Protein AF-A0A437PZY6-F1 (afdb_monomer_lite)

Foldseek 3Di:
DLLVVLVVVLLVLLLVLLLVLCPPQDPDPDCVVVSNVSSVLSNVQLVVLSVVLVVLLVVLLVPDPDNVVSVVLLVVLSVQLCVLVVVLVVLVVVLVVCLVPNDPVRNVVSCCVRVVVSVVCVLVSLVSSLVSSCVRPVSNNVSSVSNSCSSVVSNVVSNVPPPVDRD

Secondary structure (DSSP, 8-state):
-HHHHHHHHHHHHHHHHHHHHHTTS---S--HHHHHHHHHHHHHHHHHHHHHHHHHHHHHHHT-S-HHHHHHHHHHHHHHHHHHHHHHHHHHHHHHHHHHHS-HHHHHHHIIIIIHHHHHHHHHHHHHHHHHHHHT-TTHHHHHHHHHHHHHHHHHHHHHHH-SS--

Structure (mmCIF, N/CA/C/O backbone):
data_AF-A0A437PZY6-F1
#
_entry.id   AF-A0A437PZY6-F1
#
loop_
_atom_site.group_PDB
_atom_site.id
_atom_site.type_symbol
_atom_site.label_atom_id
_atom_site.label_alt_id
_atom_site.label_comp_id
_atom_site.label_asym_id
_atom_site.label_entity_id
_atom_site.label_seq_id
_atom_site.pdbx_PDB_ins_code
_atom_site.Cartn_x
_atom_site.Cartn_y
_atom_site.Cartn_z
_atom_site.occupancy
_atom_site.B_iso_or_equiv
_atom_site.auth_seq_id
_atom_site.auth_comp_id
_atom_site.auth_asym_id
_atom_site.auth_atom_id
_atom_site.pdbx_PDB_model_num
ATOM 1 N N . MET A 1 1 ? -4.155 -2.512 -15.670 1.00 75.06 1 MET A N 1
ATOM 2 C CA . MET A 1 1 ? -5.176 -2.832 -14.630 1.00 75.06 1 MET A CA 1
ATOM 3 C C . MET A 1 1 ? -4.552 -2.928 -13.237 1.00 75.06 1 MET A C 1
ATOM 5 O O . MET A 1 1 ? -5.150 -2.456 -12.275 1.00 75.06 1 MET A O 1
ATOM 9 N N . ASN A 1 2 ? -3.330 -3.460 -13.128 1.00 90.00 2 ASN A N 1
ATOM 10 C CA . ASN A 1 2 ? -2.637 -3.693 -11.859 1.00 90.00 2 ASN A CA 1
ATOM 11 C C . ASN A 1 2 ? -2.386 -2.413 -11.040 1.00 90.00 2 ASN A C 1
ATOM 13 O O . ASN A 1 2 ? -2.530 -2.422 -9.819 1.00 90.00 2 ASN A O 1
ATOM 17 N N . ALA A 1 3 ? -2.104 -1.289 -11.705 1.00 88.88 3 ALA A N 1
ATOM 18 C CA . ALA A 1 3 ? -1.899 0.002 -11.043 1.00 88.88 3 ALA A CA 1
ATOM 19 C C . ALA A 1 3 ? -3.111 0.466 -10.210 1.00 88.88 3 ALA A C 1
ATOM 21 O O . ALA A 1 3 ? -2.936 0.976 -9.106 1.00 88.88 3 ALA A O 1
ATOM 22 N N . PHE A 1 4 ? -4.340 0.241 -10.692 1.00 93.38 4 PHE A N 1
ATOM 23 C CA . PHE A 1 4 ? -5.554 0.597 -9.949 1.00 93.38 4 PHE A CA 1
ATOM 24 C C . PHE A 1 4 ? -5.716 -0.247 -8.684 1.00 93.38 4 PHE A C 1
ATOM 26 O O . PHE A 1 4 ? -6.085 0.282 -7.639 1.00 93.38 4 PHE A O 1
ATOM 33 N N . LEU A 1 5 ? -5.397 -1.543 -8.760 1.00 94.25 5 LEU A N 1
ATOM 34 C CA . LEU A 1 5 ? -5.438 -2.439 -7.605 1.00 94.25 5 LEU A CA 1
ATOM 35 C C . LEU A 1 5 ? -4.401 -2.033 -6.554 1.00 94.25 5 LEU A C 1
ATOM 37 O O . LEU A 1 5 ? -4.727 -1.962 -5.373 1.00 94.25 5 LEU A O 1
ATOM 41 N N . LEU A 1 6 ? -3.177 -1.697 -6.974 1.00 93.50 6 LEU A N 1
ATOM 42 C CA . LEU A 1 6 ? -2.147 -1.190 -6.065 1.00 93.50 6 LEU A CA 1
ATOM 43 C C . LEU A 1 6 ? -2.542 0.145 -5.431 1.00 93.50 6 LEU A C 1
ATOM 45 O O . LEU A 1 6 ? -2.355 0.320 -4.229 1.00 93.50 6 LEU A O 1
ATOM 49 N N . ALA A 1 7 ? -3.128 1.063 -6.203 1.00 94.88 7 ALA A N 1
ATOM 50 C CA . ALA A 1 7 ? -3.638 2.324 -5.677 1.00 94.88 7 ALA A CA 1
ATOM 51 C C . ALA A 1 7 ? -4.746 2.090 -4.638 1.00 94.88 7 ALA A C 1
ATOM 53 O O . ALA A 1 7 ? -4.702 2.666 -3.554 1.00 94.88 7 ALA A O 1
ATOM 54 N N . ALA A 1 8 ? -5.702 1.202 -4.927 1.00 95.00 8 ALA A N 1
ATOM 55 C CA . ALA A 1 8 ? -6.761 0.842 -3.989 1.00 95.00 8 ALA A CA 1
ATOM 56 C C . ALA A 1 8 ? -6.191 0.232 -2.698 1.00 95.00 8 ALA A C 1
ATOM 58 O O . ALA A 1 8 ? -6.556 0.670 -1.607 1.00 95.00 8 ALA A O 1
ATOM 59 N N . LEU A 1 9 ? -5.252 -0.715 -2.810 1.00 94.31 9 LEU A N 1
ATOM 60 C CA . LEU A 1 9 ? -4.569 -1.309 -1.659 1.00 94.31 9 LEU A CA 1
ATOM 61 C C . LEU A 1 9 ? -3.824 -0.255 -0.834 1.00 94.31 9 LEU A C 1
ATOM 63 O O . LEU A 1 9 ? -3.964 -0.241 0.386 1.00 94.31 9 LEU A O 1
ATOM 67 N N . ALA A 1 10 ? -3.091 0.656 -1.477 1.00 94.81 10 ALA A N 1
ATOM 68 C CA . ALA A 1 10 ? -2.360 1.721 -0.796 1.00 94.81 10 ALA A CA 1
ATOM 69 C C . ALA A 1 10 ? -3.294 2.693 -0.056 1.00 94.81 10 ALA A C 1
ATOM 71 O O . ALA A 1 10 ? -2.989 3.111 1.059 1.00 94.81 10 ALA A O 1
ATOM 72 N N . LEU A 1 11 ? -4.449 3.037 -0.636 1.00 96.06 11 LEU A N 1
ATOM 73 C CA . LEU A 1 11 ? -5.440 3.901 0.012 1.00 96.06 11 LEU A CA 1
ATOM 74 C C . LEU A 1 11 ? -6.105 3.211 1.208 1.00 96.06 11 LEU A C 1
ATOM 76 O O . LEU A 1 11 ? -6.236 3.817 2.272 1.00 96.06 11 LEU A O 1
ATOM 80 N N . VAL A 1 12 ? -6.497 1.943 1.056 1.00 94.19 12 VAL A N 1
ATOM 81 C CA . VAL A 1 12 ? -7.070 1.145 2.152 1.00 94.19 12 VAL A CA 1
ATOM 82 C C . VAL A 1 12 ? -6.058 0.991 3.286 1.00 94.19 12 VAL A C 1
ATOM 84 O O . VAL A 1 12 ? -6.391 1.218 4.449 1.00 94.19 12 VAL A O 1
ATOM 87 N N . ASP A 1 13 ? -4.808 0.677 2.957 1.00 93.88 13 ASP A N 1
ATOM 88 C CA . ASP A 1 13 ? -3.733 0.561 3.934 1.00 93.88 13 ASP A CA 1
ATOM 89 C C . ASP A 1 13 ? -3.444 1.899 4.635 1.00 93.88 13 ASP A C 1
ATOM 91 O O . ASP A 1 13 ? -3.337 1.929 5.861 1.00 93.88 13 ASP A O 1
ATOM 95 N N . ALA A 1 14 ? -3.426 3.022 3.909 1.00 94.69 14 ALA A N 1
ATOM 96 C CA . ALA A 1 14 ? -3.270 4.349 4.502 1.00 94.69 14 ALA A CA 1
ATOM 97 C C . ALA A 1 14 ? -4.420 4.693 5.464 1.00 94.69 14 ALA A C 1
ATOM 99 O O . ALA A 1 14 ? -4.184 5.208 6.561 1.00 94.69 14 ALA A O 1
ATOM 100 N N . ALA A 1 15 ? -5.664 4.367 5.098 1.00 93.75 15 ALA A N 1
ATOM 101 C CA . ALA A 1 15 ? -6.820 4.526 5.977 1.00 93.75 15 ALA A CA 1
ATOM 102 C C . ALA A 1 15 ? -6.682 3.675 7.253 1.00 93.75 15 ALA A C 1
ATOM 104 O O . ALA A 1 15 ? -6.890 4.182 8.361 1.00 93.75 15 ALA A O 1
ATOM 105 N N . PHE A 1 16 ? -6.267 2.410 7.126 1.00 91.00 16 PHE A N 1
ATOM 106 C CA . PHE A 1 16 ? -6.023 1.536 8.274 1.00 91.00 16 PHE A CA 1
ATOM 107 C C . PHE A 1 16 ? -4.826 1.970 9.118 1.00 91.00 16 PHE A C 1
ATOM 109 O O . PHE A 1 16 ? -4.896 1.868 10.337 1.00 91.00 16 PHE A O 1
ATOM 116 N N . ALA A 1 17 ? -3.753 2.492 8.527 1.00 91.56 17 ALA A N 1
ATOM 117 C CA . ALA A 1 17 ? -2.627 3.066 9.258 1.00 91.56 17 ALA A CA 1
ATOM 118 C C . ALA A 1 17 ? -3.075 4.252 10.126 1.00 91.56 17 ALA A C 1
ATOM 120 O O . ALA A 1 17 ? -2.719 4.330 11.302 1.00 91.56 17 ALA A O 1
ATOM 121 N N . GLY A 1 18 ? -3.932 5.126 9.587 1.00 91.12 18 GLY A N 1
ATOM 122 C CA . GLY A 1 18 ? -4.539 6.212 10.355 1.00 91.12 18 GLY A CA 1
ATOM 123 C C . GLY A 1 18 ? -5.421 5.711 11.501 1.00 91.12 18 GLY A C 1
ATOM 124 O O . GLY A 1 18 ? -5.309 6.192 12.628 1.00 91.12 18 GLY A O 1
ATOM 125 N N . PHE A 1 19 ? -6.259 4.703 11.244 1.00 89.19 19 PHE A N 1
ATOM 126 C CA . PHE A 1 19 ? -7.074 4.065 12.280 1.00 89.19 19 PHE A CA 1
ATOM 127 C C . PHE A 1 19 ? -6.216 3.410 13.377 1.00 89.19 19 PHE A C 1
ATOM 129 O O . PHE A 1 19 ? -6.470 3.650 14.557 1.00 89.19 19 PHE A O 1
ATOM 136 N N . ARG A 1 20 ? -5.163 2.666 13.012 1.00 88.56 20 ARG A N 1
ATOM 137 C CA . ARG A 1 20 ? -4.217 2.032 13.951 1.00 88.56 20 ARG A CA 1
ATOM 138 C C . ARG A 1 20 ? -3.485 3.056 14.819 1.00 88.56 20 ARG A C 1
ATOM 140 O O . ARG A 1 20 ? -3.334 2.851 16.020 1.00 88.56 20 ARG A O 1
ATOM 147 N N . ALA A 1 21 ? -3.118 4.206 14.252 1.00 88.69 21 ALA A N 1
ATOM 148 C CA . ALA A 1 21 ? -2.539 5.306 15.020 1.00 88.69 21 ALA A CA 1
ATOM 149 C C . ALA A 1 21 ? -3.517 5.904 16.058 1.00 88.69 21 ALA A C 1
ATOM 151 O O . ALA A 1 21 ? -3.081 6.499 17.040 1.00 88.69 21 ALA A O 1
ATOM 152 N N . TYR A 1 22 ? -4.830 5.738 15.886 1.00 87.81 22 TYR A N 1
ATOM 153 C CA . TYR A 1 22 ? -5.845 6.193 16.842 1.00 87.81 22 TYR A CA 1
ATOM 154 C C 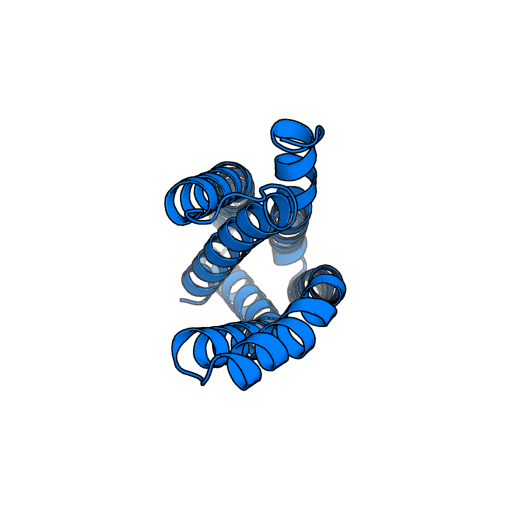. TYR A 1 22 ? -6.250 5.119 17.866 1.00 87.81 22 TYR A C 1
ATOM 156 O O . TYR A 1 22 ? -6.587 5.453 19.005 1.00 87.81 22 TYR A O 1
ATOM 164 N N . THR A 1 23 ? -6.241 3.837 17.493 1.00 84.94 23 THR A N 1
ATOM 165 C CA . THR A 1 23 ? -6.685 2.750 18.379 1.00 84.94 23 THR A CA 1
ATOM 166 C C . THR A 1 23 ? -5.903 2.716 19.693 1.00 84.94 23 THR A C 1
ATOM 168 O O . THR A 1 23 ? -4.688 2.879 19.707 1.00 84.94 23 THR A O 1
ATOM 171 N N . GLY A 1 24 ? -6.617 2.511 20.806 1.00 82.38 24 GLY A N 1
ATOM 172 C CA . GLY A 1 24 ? -6.038 2.469 22.157 1.00 82.38 24 GLY A CA 1
ATOM 173 C C . GLY A 1 24 ? -5.888 3.828 22.852 1.00 82.38 24 GLY A C 1
ATOM 174 O O . GLY A 1 24 ? -5.584 3.850 24.037 1.00 82.38 24 GLY A O 1
ATOM 175 N N . ARG A 1 25 ? -6.153 4.949 22.163 1.00 81.75 25 ARG A N 1
ATOM 176 C CA . ARG A 1 25 ? -5.983 6.313 22.710 1.00 81.75 25 ARG A CA 1
ATOM 177 C C . ARG A 1 25 ? -7.278 7.032 23.096 1.00 81.75 25 ARG A C 1
ATOM 179 O O . ARG A 1 25 ? -7.244 8.205 23.421 1.00 81.75 25 ARG A O 1
ATOM 186 N N . ASP A 1 26 ? -8.430 6.376 23.004 1.00 81.12 26 ASP A N 1
ATOM 187 C CA . ASP A 1 26 ? -9.722 6.992 23.323 1.00 81.12 26 ASP A CA 1
ATOM 188 C C . ASP A 1 26 ? -10.618 5.980 24.035 1.00 81.12 26 ASP A C 1
ATOM 190 O O . ASP A 1 26 ? -10.900 4.913 23.484 1.00 81.12 26 ASP A O 1
ATOM 194 N N . GLY A 1 27 ? -11.062 6.302 25.252 1.00 78.62 27 GLY A N 1
ATOM 195 C CA . GLY A 1 27 ? -11.915 5.448 26.087 1.00 78.62 27 GLY A CA 1
ATOM 196 C C . GLY A 1 27 ? -13.422 5.576 25.826 1.00 78.62 27 GLY A C 1
ATOM 197 O O . GLY A 1 27 ? -14.203 4.814 26.387 1.00 78.62 27 GLY A O 1
ATOM 198 N N . ARG A 1 28 ? -13.871 6.513 24.979 1.00 82.25 28 ARG A N 1
ATOM 199 C CA . ARG A 1 28 ? -15.306 6.825 24.808 1.00 82.25 28 ARG A CA 1
ATOM 200 C C . ARG A 1 28 ? -16.098 5.675 24.187 1.00 82.25 28 ARG A C 1
ATOM 202 O O . ARG A 1 28 ? -15.631 5.027 23.269 1.00 82.25 28 ARG A O 1
ATOM 209 N N . ILE A 1 29 ? -17.355 5.477 24.578 1.00 79.94 29 ILE A N 1
ATOM 210 C CA . ILE A 1 29 ? -18.186 4.374 24.048 1.00 79.94 29 ILE A CA 1
ATOM 211 C C . ILE A 1 29 ? -18.524 4.563 22.552 1.00 79.94 29 ILE A C 1
ATOM 213 O O . ILE A 1 29 ? -18.502 3.611 21.775 1.00 79.94 29 ILE A O 1
ATOM 217 N N . ARG A 1 30 ? -18.793 5.800 22.105 1.00 81.88 30 ARG A N 1
ATOM 218 C CA . ARG A 1 30 ? -19.115 6.113 20.698 1.00 81.88 30 ARG A CA 1
ATOM 219 C C . ARG A 1 30 ? -17.894 6.680 19.968 1.00 81.88 30 ARG A C 1
ATOM 221 O O . ARG A 1 30 ? -17.639 7.881 20.031 1.00 81.88 30 ARG A O 1
ATOM 228 N N . LYS A 1 31 ? -17.156 5.825 19.249 1.00 85.44 31 LYS A N 1
ATOM 229 C CA . LYS A 1 31 ? -15.881 6.194 18.587 1.00 85.44 31 LYS A CA 1
ATOM 230 C C . LYS A 1 31 ? -15.962 6.374 17.068 1.00 85.44 31 LYS A C 1
ATOM 232 O O . LYS A 1 31 ? -14.985 6.802 16.460 1.00 85.44 31 LYS A O 1
ATOM 237 N N . THR A 1 32 ? -17.102 6.091 16.437 1.00 85.50 32 THR A N 1
ATOM 238 C CA . THR A 1 32 ? -17.224 6.000 14.965 1.00 85.50 32 THR A CA 1
ATOM 239 C C . THR A 1 32 ? -16.747 7.253 14.226 1.00 85.50 32 THR A C 1
ATOM 241 O O . THR A 1 32 ? -15.949 7.157 13.298 1.00 85.50 32 THR A O 1
ATOM 244 N N . ARG A 1 33 ? -17.151 8.451 14.672 1.00 88.81 33 ARG A N 1
ATOM 245 C CA . ARG A 1 33 ? -16.717 9.718 14.051 1.00 88.81 33 ARG A CA 1
ATOM 246 C C . ARG A 1 33 ? -15.206 9.947 14.151 1.00 88.81 33 ARG A C 1
ATOM 248 O O . ARG A 1 33 ? -14.598 10.433 13.202 1.00 88.81 33 ARG A O 1
ATOM 255 N N . ARG A 1 34 ? -14.594 9.600 15.287 1.00 88.94 34 ARG A N 1
ATOM 256 C CA . ARG A 1 34 ? -13.149 9.772 15.511 1.00 88.94 34 ARG A CA 1
ATOM 257 C C . ARG A 1 34 ? -12.330 8.723 14.766 1.00 88.94 34 ARG A C 1
ATOM 259 O O . ARG A 1 34 ? -11.309 9.077 14.189 1.00 88.94 34 ARG A O 1
ATOM 266 N N . ALA A 1 35 ? -12.824 7.490 14.688 1.00 89.31 35 ALA A N 1
ATOM 267 C CA . ALA A 1 35 ? -12.259 6.450 13.835 1.00 89.31 35 ALA A CA 1
ATOM 268 C C . ALA A 1 35 ? -12.248 6.878 12.357 1.00 89.31 35 ALA A C 1
ATOM 270 O O . ALA A 1 35 ? -11.218 6.774 11.695 1.00 89.31 35 ALA A O 1
ATOM 271 N N . LEU A 1 36 ? -13.354 7.446 11.861 1.00 91.94 36 LEU A N 1
ATOM 272 C CA . LEU A 1 36 ? -13.425 7.961 10.492 1.00 91.94 36 LEU A CA 1
ATOM 273 C C . LEU A 1 36 ? -12.464 9.138 10.273 1.00 91.94 36 LEU A C 1
ATOM 275 O O . LEU A 1 36 ? -11.792 9.205 9.247 1.00 91.94 36 LEU A O 1
ATOM 279 N N . LEU A 1 37 ? -12.358 10.058 11.236 1.00 93.81 37 LEU A N 1
ATOM 280 C CA . LEU A 1 37 ? -11.395 11.158 11.161 1.00 93.81 37 LEU A CA 1
ATOM 281 C C . LEU A 1 37 ? -9.945 10.647 11.133 1.00 93.81 37 LEU A C 1
ATOM 283 O O . LEU A 1 37 ? -9.137 11.162 10.364 1.00 93.81 37 LEU A O 1
ATOM 287 N N . ALA A 1 38 ? -9.624 9.629 11.930 1.00 93.00 38 ALA A N 1
ATOM 288 C CA . ALA A 1 38 ? -8.311 8.993 11.945 1.00 93.00 38 ALA A CA 1
ATOM 289 C C . ALA A 1 38 ? -7.980 8.346 10.591 1.00 93.00 38 ALA A C 1
ATOM 291 O O . ALA A 1 38 ? -6.905 8.582 10.043 1.00 93.00 38 ALA A O 1
ATOM 292 N N . ALA A 1 39 ? -8.937 7.626 9.997 1.00 93.56 39 ALA A N 1
ATOM 293 C CA . ALA A 1 39 ? -8.796 7.075 8.652 1.00 93.56 39 ALA A CA 1
ATOM 294 C C . ALA A 1 39 ? -8.577 8.174 7.596 1.00 93.56 39 ALA A C 1
ATOM 296 O O . ALA A 1 39 ? -7.686 8.058 6.757 1.00 93.56 39 ALA A O 1
ATOM 297 N N . ARG A 1 40 ? -9.318 9.291 7.675 1.00 95.88 40 ARG A N 1
ATOM 298 C CA . ARG A 1 40 ? -9.126 10.450 6.782 1.00 95.88 40 ARG A CA 1
ATOM 299 C C . ARG A 1 40 ? -7.743 11.086 6.934 1.00 95.88 40 ARG A C 1
ATOM 301 O O . ARG A 1 40 ? -7.166 11.487 5.931 1.00 95.88 40 ARG A O 1
ATOM 308 N N . ARG A 1 41 ? -7.197 11.163 8.153 1.00 95.44 41 ARG A N 1
ATOM 309 C CA . ARG A 1 41 ? -5.816 11.627 8.393 1.00 95.44 41 ARG A CA 1
ATOM 310 C C . ARG A 1 41 ? -4.796 10.678 7.767 1.00 95.44 41 ARG A C 1
ATOM 312 O O . ARG A 1 41 ? -3.863 11.145 7.125 1.00 95.44 41 ARG A O 1
ATOM 319 N N . GLY A 1 42 ? -5.020 9.369 7.893 1.00 95.25 42 GLY A N 1
ATOM 320 C CA . GLY A 1 42 ? -4.248 8.338 7.200 1.00 95.25 42 GLY A CA 1
ATOM 321 C C . GLY A 1 42 ? -4.221 8.542 5.688 1.00 95.25 42 GLY A C 1
ATOM 322 O O . GLY A 1 42 ? -3.150 8.676 5.102 1.00 95.25 42 GLY A O 1
ATOM 323 N N . LEU A 1 43 ? -5.396 8.682 5.068 1.00 95.50 43 LEU A N 1
ATOM 324 C CA . LEU A 1 43 ? -5.525 8.989 3.640 1.00 95.50 43 LEU A CA 1
ATOM 325 C C . LEU A 1 43 ? -4.821 10.296 3.256 1.00 95.50 43 LEU A C 1
ATOM 327 O O . LEU A 1 43 ? -4.092 10.323 2.270 1.00 95.50 43 LEU A O 1
ATOM 331 N N . ALA A 1 44 ? -4.990 11.363 4.041 1.00 95.94 44 ALA A N 1
ATOM 332 C CA . ALA A 1 44 ? -4.363 12.656 3.768 1.00 95.94 44 ALA A CA 1
ATOM 333 C C . ALA A 1 44 ? -2.826 12.585 3.750 1.00 95.94 44 ALA A C 1
ATOM 335 O O . ALA A 1 44 ? -2.191 13.340 3.019 1.00 95.94 44 ALA A O 1
ATOM 336 N N . VAL A 1 45 ? -2.228 11.675 4.526 1.00 95.62 45 VAL A N 1
ATOM 337 C CA . VAL A 1 45 ? -0.779 11.430 4.527 1.00 95.62 45 VAL A CA 1
ATOM 338 C C . VAL A 1 45 ? -0.360 10.434 3.438 1.00 95.62 45 VAL A C 1
ATOM 340 O O . VAL A 1 45 ? 0.696 10.607 2.836 1.00 95.62 45 VAL A O 1
ATOM 343 N N . GLY A 1 46 ? -1.174 9.414 3.152 1.00 94.06 46 GLY A N 1
ATOM 344 C CA . GLY A 1 46 ? -0.862 8.388 2.150 1.00 94.06 46 GLY A CA 1
ATOM 345 C C . GLY A 1 46 ? -1.011 8.847 0.696 1.00 94.06 46 GLY A C 1
ATOM 346 O O . GLY A 1 46 ? -0.199 8.470 -0.148 1.00 94.06 46 GLY A O 1
ATOM 347 N N . VAL A 1 47 ? -2.006 9.690 0.394 1.00 97.06 47 VAL A N 1
ATOM 348 C CA . VAL A 1 47 ? -2.272 10.192 -0.968 1.00 97.06 47 VAL A CA 1
ATOM 349 C C . VAL A 1 47 ? -1.045 10.880 -1.588 1.00 97.06 47 VAL A C 1
ATOM 351 O O . VAL A 1 47 ? -0.705 10.526 -2.714 1.00 97.06 47 VAL A O 1
ATOM 354 N N . PRO A 1 48 ? -0.322 11.786 -0.899 1.00 96.88 48 PRO A N 1
ATOM 355 C CA . PRO A 1 48 ? 0.917 12.362 -1.426 1.00 96.88 48 PRO A CA 1
ATOM 356 C C . PRO A 1 48 ? 1.966 11.325 -1.853 1.00 96.88 48 PRO A C 1
ATOM 358 O O . PRO A 1 48 ? 2.564 11.474 -2.916 1.00 96.88 48 PRO A O 1
ATOM 361 N N . GLY A 1 49 ? 2.166 10.257 -1.071 1.00 94.94 49 GLY A N 1
ATOM 362 C CA . GLY A 1 49 ? 3.106 9.184 -1.417 1.00 94.94 49 GLY A CA 1
ATOM 363 C C . GLY A 1 49 ? 2.686 8.415 -2.673 1.00 94.94 49 GLY A C 1
ATOM 364 O O . GLY A 1 49 ? 3.510 8.149 -3.548 1.00 94.94 49 GLY A O 1
ATOM 365 N N . LEU A 1 50 ? 1.387 8.125 -2.805 1.00 94.88 50 LEU A N 1
ATOM 366 C CA . LEU A 1 50 ? 0.816 7.500 -4.001 1.00 94.88 50 LEU A CA 1
ATOM 367 C C . LEU A 1 50 ? 0.953 8.400 -5.240 1.00 94.88 50 LEU A C 1
ATOM 369 O O . LEU A 1 50 ? 1.339 7.923 -6.310 1.00 94.88 50 LEU A O 1
ATOM 373 N N . LEU A 1 51 ? 0.672 9.699 -5.101 1.00 96.81 51 LEU A N 1
ATOM 374 C CA . LEU A 1 51 ? 0.819 10.676 -6.183 1.00 96.81 51 LEU A CA 1
ATOM 375 C C . LEU A 1 51 ? 2.277 10.807 -6.621 1.00 96.81 51 LEU A C 1
ATOM 377 O O . LEU A 1 51 ? 2.542 10.840 -7.819 1.00 96.81 51 LEU A O 1
ATOM 381 N N . LEU A 1 52 ? 3.221 10.816 -5.678 1.00 97.06 52 LEU A N 1
ATOM 382 C CA . LEU A 1 52 ? 4.646 10.870 -5.988 1.00 97.06 52 LEU A CA 1
ATOM 383 C C . LEU A 1 52 ? 5.104 9.618 -6.747 1.00 97.06 52 LEU A C 1
ATOM 385 O O . LEU A 1 52 ? 5.758 9.741 -7.779 1.00 97.06 52 LEU A O 1
ATOM 389 N N . SER A 1 53 ? 4.717 8.421 -6.293 1.00 95.75 53 SER A N 1
ATOM 390 C CA . SER A 1 53 ? 5.020 7.172 -7.009 1.00 95.75 53 SER A CA 1
ATOM 391 C C . SER A 1 53 ? 4.419 7.170 -8.422 1.00 95.75 53 SER A C 1
ATOM 393 O O . SER A 1 53 ? 5.098 6.819 -9.389 1.00 95.75 53 SER A O 1
ATOM 395 N N . THR A 1 54 ? 3.183 7.661 -8.564 1.00 95.75 54 THR A N 1
ATOM 396 C CA . THR A 1 54 ? 2.522 7.823 -9.867 1.00 95.75 54 THR A CA 1
ATOM 397 C C . THR A 1 54 ? 3.286 8.801 -10.757 1.00 95.75 54 THR A C 1
ATOM 399 O O . THR A 1 54 ? 3.535 8.497 -11.919 1.00 95.75 54 THR A O 1
ATOM 402 N N . ALA A 1 55 ? 3.721 9.943 -10.223 1.00 97.19 55 ALA A N 1
ATOM 403 C CA . ALA A 1 55 ? 4.501 10.930 -10.962 1.00 97.19 55 ALA A CA 1
ATOM 404 C C . ALA A 1 55 ? 5.844 10.358 -11.442 1.00 97.19 55 ALA A C 1
ATOM 406 O O . ALA A 1 55 ? 6.235 10.615 -12.581 1.00 97.19 55 ALA A O 1
ATOM 407 N N . VAL A 1 56 ? 6.518 9.531 -10.631 1.00 96.75 56 VAL A N 1
ATOM 408 C CA . VAL A 1 56 ? 7.754 8.836 -11.033 1.00 96.75 56 VAL A CA 1
ATOM 409 C C . VAL A 1 56 ? 7.474 7.858 -12.176 1.00 96.75 56 VAL A C 1
ATOM 411 O O . VAL A 1 56 ? 8.155 7.908 -13.197 1.00 96.75 56 VAL A O 1
ATOM 414 N N . ALA A 1 57 ? 6.445 7.013 -12.053 1.00 94.88 57 ALA A N 1
ATOM 415 C CA . ALA A 1 57 ? 6.056 6.076 -13.110 1.00 94.88 57 ALA A CA 1
ATOM 416 C C . ALA A 1 57 ? 5.701 6.791 -14.423 1.00 94.88 57 ALA A C 1
ATOM 418 O O . ALA A 1 57 ? 6.158 6.395 -15.494 1.00 94.88 57 ALA A O 1
ATOM 419 N N . VAL A 1 58 ? 4.927 7.874 -14.337 1.00 96.19 58 VAL A N 1
ATOM 420 C CA . VAL A 1 58 ? 4.539 8.702 -15.483 1.00 96.19 58 VAL A CA 1
ATOM 421 C C . VAL A 1 58 ? 5.766 9.348 -16.130 1.00 96.19 58 VAL A C 1
ATOM 423 O O . VAL A 1 58 ? 5.918 9.279 -17.347 1.00 96.19 58 VAL A O 1
ATOM 426 N N . SER A 1 59 ? 6.682 9.903 -15.335 1.00 96.75 59 SER A N 1
ATOM 427 C CA . SER A 1 59 ? 7.926 10.505 -15.837 1.00 96.75 59 SER A CA 1
ATOM 428 C C . SER A 1 59 ? 8.783 9.490 -16.596 1.00 96.75 59 SER A C 1
ATOM 430 O O . SER A 1 59 ? 9.260 9.776 -17.693 1.00 96.75 59 SER A O 1
ATOM 432 N N . LEU A 1 60 ? 8.925 8.275 -16.058 1.00 94.75 60 LEU A N 1
ATOM 433 C CA . LEU A 1 60 ? 9.662 7.190 -16.713 1.00 94.75 60 LEU A CA 1
ATOM 434 C C . LEU A 1 60 ? 8.999 6.728 -18.012 1.00 94.75 60 LEU A C 1
ATOM 436 O O . LEU A 1 60 ? 9.694 6.395 -18.970 1.00 94.75 60 LEU A O 1
ATOM 440 N N . LEU A 1 61 ? 7.666 6.711 -18.049 1.00 95.00 61 LEU A N 1
ATOM 441 C CA . LEU A 1 61 ? 6.909 6.354 -19.242 1.00 95.00 61 LEU A CA 1
ATOM 442 C C . LEU A 1 61 ? 7.082 7.399 -20.350 1.00 95.00 61 LEU A C 1
ATOM 444 O O . LEU A 1 61 ? 7.327 7.037 -21.497 1.00 95.00 61 LEU A O 1
ATOM 448 N N . PHE A 1 62 ? 6.988 8.688 -20.019 1.00 95.88 62 PHE A N 1
ATOM 449 C CA . PHE A 1 62 ? 7.134 9.765 -21.000 1.00 95.88 62 PHE A CA 1
ATOM 450 C C . PHE A 1 62 ? 8.580 9.977 -21.464 1.00 95.88 62 PHE A C 1
ATOM 452 O O . PHE A 1 62 ? 8.778 10.407 -22.600 1.00 95.88 62 PHE A O 1
ATOM 459 N N . GLY A 1 63 ? 9.569 9.638 -20.632 1.00 94.44 63 GLY A N 1
ATOM 460 C CA . GLY A 1 63 ? 10.990 9.690 -20.985 1.00 94.44 63 GLY A CA 1
ATOM 461 C C . GLY A 1 63 ? 11.503 8.488 -21.789 1.00 94.44 63 GLY A C 1
ATOM 462 O O . GLY A 1 63 ? 12.652 8.500 -22.224 1.00 94.44 63 GLY A O 1
ATOM 463 N N . ALA A 1 64 ? 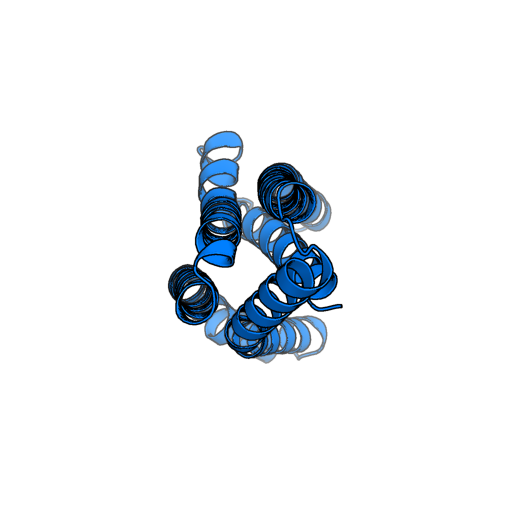10.696 7.439 -21.983 1.00 94.62 64 ALA A N 1
ATOM 464 C CA . ALA A 1 64 ? 11.113 6.244 -22.712 1.00 94.62 64 ALA A CA 1
ATOM 465 C C . ALA A 1 64 ? 10.994 6.419 -24.235 1.00 94.62 64 ALA A C 1
ATOM 467 O O . ALA A 1 64 ? 9.989 6.928 -24.734 1.00 94.62 64 ALA A O 1
ATOM 468 N N . ALA A 1 65 ? 11.997 5.921 -24.969 1.00 93.62 65 ALA A N 1
ATOM 469 C CA . ALA A 1 65 ? 11.967 5.853 -26.431 1.00 93.62 65 ALA A CA 1
ATOM 470 C C . ALA A 1 65 ? 10.843 4.928 -26.933 1.00 93.62 65 ALA A C 1
ATOM 472 O O . ALA A 1 65 ? 10.113 5.285 -27.853 1.00 93.62 65 ALA A O 1
ATOM 473 N N . ASP A 1 66 ? 10.660 3.781 -26.271 1.00 95.44 66 ASP A N 1
ATOM 474 C CA . ASP A 1 66 ? 9.521 2.887 -26.473 1.00 95.44 66 ASP A CA 1
ATOM 475 C C . ASP A 1 66 ? 8.617 2.897 -25.234 1.00 95.44 66 ASP A C 1
ATOM 477 O O . ASP A 1 66 ? 8.907 2.296 -24.192 1.00 95.44 66 ASP A O 1
ATOM 481 N N . ARG A 1 67 ? 7.497 3.612 -25.351 1.00 95.50 67 ARG A N 1
ATOM 482 C CA . ARG A 1 67 ? 6.513 3.754 -24.272 1.00 95.50 67 ARG A CA 1
ATOM 483 C C . ARG A 1 67 ? 5.711 2.478 -24.047 1.00 95.50 67 ARG A C 1
ATOM 485 O O . ARG A 1 67 ? 5.295 2.227 -22.920 1.00 95.50 67 ARG A O 1
ATOM 492 N N . VAL A 1 68 ? 5.484 1.682 -25.090 1.00 95.69 68 VAL A N 1
ATOM 493 C CA . VAL A 1 68 ? 4.683 0.456 -24.994 1.00 95.69 68 VAL A CA 1
ATOM 494 C C . VAL A 1 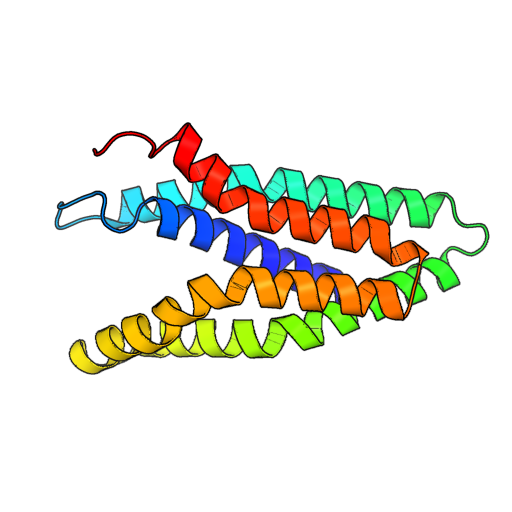68 ? 5.470 -0.595 -24.222 1.00 95.69 68 VAL A C 1
ATOM 496 O O . VAL A 1 68 ? 4.950 -1.151 -23.253 1.00 95.69 68 VAL A O 1
ATOM 499 N N . ALA A 1 69 ? 6.746 -0.783 -24.568 1.00 94.69 69 ALA A N 1
ATOM 500 C CA . ALA A 1 69 ? 7.641 -1.659 -23.821 1.00 94.69 69 ALA A CA 1
ATOM 501 C C . ALA A 1 69 ? 7.782 -1.205 -22.359 1.00 94.69 69 ALA A C 1
ATOM 503 O O . ALA A 1 69 ? 7.626 -2.009 -21.439 1.00 94.69 69 ALA A O 1
ATOM 504 N N . ARG A 1 70 ? 7.975 0.103 -22.118 1.00 95.50 70 ARG A N 1
ATOM 505 C CA . ARG A 1 70 ? 8.093 0.635 -20.751 1.00 95.50 70 ARG A CA 1
ATOM 506 C C . ARG A 1 70 ? 6.819 0.432 -19.930 1.00 95.50 70 ARG A C 1
ATOM 508 O O . ARG A 1 70 ? 6.908 0.085 -18.754 1.00 95.50 70 ARG A O 1
ATOM 515 N N . TYR A 1 71 ? 5.645 0.635 -20.525 1.00 95.19 71 TYR A N 1
ATOM 516 C CA . TYR A 1 71 ? 4.374 0.376 -19.853 1.00 95.19 71 TYR A CA 1
ATOM 517 C C . TYR A 1 71 ? 4.229 -1.102 -19.478 1.00 95.19 71 TYR A C 1
ATOM 519 O O . TYR A 1 71 ? 3.874 -1.404 -18.341 1.00 95.19 71 TYR A O 1
ATOM 527 N N . ALA A 1 72 ? 4.544 -2.014 -20.402 1.00 94.75 72 ALA A N 1
ATOM 528 C CA . ALA A 1 72 ? 4.474 -3.451 -20.155 1.00 94.75 72 ALA A CA 1
ATOM 529 C C . ALA A 1 72 ? 5.412 -3.886 -19.017 1.00 94.75 72 ALA A C 1
ATOM 531 O O . ALA A 1 72 ? 5.011 -4.664 -18.152 1.00 94.75 72 ALA A O 1
ATOM 532 N N . GLU A 1 73 ? 6.628 -3.338 -18.957 1.00 94.44 73 GLU A N 1
ATOM 533 C CA . GLU A 1 73 ? 7.554 -3.589 -17.848 1.00 94.44 73 GLU A CA 1
ATOM 534 C C . GLU A 1 73 ? 7.009 -3.100 -16.498 1.00 94.44 73 GLU A C 1
ATOM 536 O O . GLU A 1 73 ? 7.091 -3.822 -15.500 1.00 94.44 73 GLU A O 1
ATOM 541 N N . LEU A 1 74 ? 6.444 -1.887 -16.455 1.00 94.31 74 LEU A N 1
ATOM 542 C CA . LEU A 1 74 ? 5.863 -1.321 -15.236 1.00 94.31 74 LEU A CA 1
ATOM 543 C C . LEU A 1 74 ? 4.616 -2.097 -14.785 1.00 94.31 74 LEU A C 1
ATOM 545 O O . LEU A 1 74 ? 4.448 -2.332 -13.589 1.00 94.31 74 LEU A O 1
ATOM 549 N N . ASP A 1 75 ? 3.758 -2.531 -15.712 1.00 95.88 75 ASP A N 1
ATOM 550 C CA . ASP A 1 75 ? 2.573 -3.333 -15.385 1.00 95.88 75 ASP A CA 1
ATOM 551 C C . ASP A 1 75 ? 2.958 -4.749 -14.917 1.00 95.88 75 ASP A C 1
ATOM 553 O O . ASP A 1 75 ? 2.390 -5.245 -13.942 1.00 95.88 75 ASP A O 1
ATOM 557 N N . ALA A 1 76 ? 3.992 -5.359 -15.509 1.00 95.12 76 ALA A N 1
ATOM 558 C CA . ALA A 1 76 ? 4.549 -6.627 -15.036 1.00 95.12 76 ALA A CA 1
ATOM 559 C C . ALA A 1 76 ? 5.161 -6.497 -13.630 1.00 95.12 76 ALA A C 1
ATOM 561 O O . ALA A 1 76 ? 4.956 -7.363 -12.777 1.00 95.12 76 ALA A O 1
ATOM 562 N N . ALA A 1 77 ? 5.876 -5.405 -13.350 1.00 95.00 77 ALA A N 1
ATOM 563 C CA . ALA A 1 77 ? 6.386 -5.124 -12.011 1.00 95.00 77 ALA A CA 1
ATOM 564 C C . ALA A 1 77 ? 5.244 -4.922 -11.000 1.00 95.00 77 ALA A C 1
ATOM 566 O O . ALA A 1 77 ? 5.278 -5.502 -9.913 1.00 95.00 77 ALA A O 1
ATOM 567 N N . ALA A 1 78 ? 4.198 -4.181 -11.377 1.00 94.69 78 ALA A N 1
ATOM 568 C CA . ALA A 1 78 ? 3.001 -4.006 -10.560 1.00 94.69 78 ALA A CA 1
ATOM 569 C C . ALA A 1 78 ? 2.309 -5.346 -10.257 1.00 94.69 78 ALA A C 1
ATOM 571 O O . ALA A 1 78 ? 1.878 -5.578 -9.128 1.00 94.69 78 ALA A O 1
ATOM 572 N N . HIS A 1 79 ? 2.250 -6.254 -11.232 1.00 96.12 79 HIS A N 1
ATOM 573 C CA . HIS A 1 79 ? 1.720 -7.598 -11.029 1.00 96.12 79 HIS A CA 1
ATOM 574 C C . HIS A 1 79 ? 2.528 -8.391 -9.989 1.00 96.12 79 HIS A C 1
ATOM 576 O O . HIS A 1 79 ? 1.946 -8.981 -9.082 1.00 96.12 79 HIS A O 1
ATOM 582 N N . ARG A 1 80 ? 3.867 -8.350 -10.044 1.00 95.19 80 ARG A N 1
ATOM 583 C CA . ARG A 1 80 ? 4.722 -9.012 -9.038 1.00 95.19 80 ARG A CA 1
ATOM 584 C C . ARG A 1 80 ? 4.499 -8.453 -7.633 1.00 95.19 80 ARG A C 1
ATOM 586 O O . ARG A 1 80 ? 4.411 -9.225 -6.684 1.00 95.19 80 ARG A O 1
ATOM 593 N N . MET A 1 81 ? 4.337 -7.133 -7.498 1.00 94.12 81 MET A N 1
ATOM 594 C CA . MET A 1 81 ? 3.968 -6.519 -6.214 1.00 94.12 81 MET A CA 1
ATOM 595 C C . MET A 1 81 ? 2.623 -7.047 -5.711 1.00 94.12 81 MET A C 1
ATOM 597 O O . MET A 1 81 ? 2.495 -7.392 -4.538 1.00 94.12 81 MET A O 1
ATOM 601 N N . LEU A 1 82 ? 1.625 -7.147 -6.596 1.00 95.19 82 LEU A N 1
ATOM 602 C CA . LEU A 1 82 ? 0.311 -7.685 -6.246 1.00 95.19 82 LEU A CA 1
ATOM 603 C C . LEU A 1 82 ? 0.387 -9.136 -5.778 1.00 95.19 82 LEU A C 1
ATOM 605 O O . LEU A 1 82 ? -0.301 -9.470 -4.822 1.00 95.19 82 LEU A O 1
ATOM 609 N N . LEU A 1 83 ? 1.233 -9.978 -6.374 1.00 95.56 83 LEU A N 1
ATOM 610 C CA . LEU A 1 83 ? 1.421 -11.357 -5.906 1.00 95.56 83 LEU A CA 1
ATOM 611 C C . LEU A 1 83 ? 1.944 -11.413 -4.463 1.00 95.56 83 LEU A C 1
ATOM 613 O O . LEU A 1 83 ? 1.533 -12.285 -3.701 1.00 95.56 83 LEU A O 1
ATOM 617 N N . CYS A 1 84 ? 2.787 -10.460 -4.059 1.00 94.38 84 CYS A N 1
ATOM 618 C CA . CYS A 1 84 ? 3.234 -10.340 -2.670 1.00 94.38 84 CYS A CA 1
ATOM 619 C C . CYS A 1 84 ? 2.133 -9.792 -1.746 1.00 94.38 84 CYS A C 1
ATOM 621 O O . CYS A 1 84 ? 1.994 -10.241 -0.609 1.00 94.38 84 CYS A O 1
ATOM 623 N N . TYR A 1 85 ? 1.349 -8.814 -2.210 1.00 93.81 85 TYR A N 1
ATOM 624 C CA . TYR A 1 85 ? 0.383 -8.095 -1.369 1.00 93.81 85 TYR A CA 1
ATOM 625 C C . TYR A 1 85 ? -0.973 -8.790 -1.250 1.00 93.81 85 TYR A C 1
ATOM 627 O O . TYR A 1 85 ? -1.615 -8.695 -0.206 1.00 93.81 85 TYR A O 1
ATOM 635 N N . ALA A 1 86 ? -1.417 -9.492 -2.291 1.00 93.06 86 ALA A N 1
ATOM 636 C CA . ALA A 1 86 ? -2.708 -10.166 -2.352 1.00 93.06 86 ALA A CA 1
ATOM 637 C C . ALA A 1 86 ? -2.950 -11.161 -1.204 1.00 93.06 86 ALA A C 1
ATOM 639 O O . ALA A 1 86 ? -4.004 -11.050 -0.577 1.00 93.06 86 ALA A O 1
ATOM 640 N N . PRO A 1 87 ? -2.029 -12.088 -0.859 1.00 93.81 87 PRO A N 1
ATOM 641 C CA . PRO A 1 87 ? -2.266 -13.018 0.245 1.00 93.81 87 PRO A CA 1
ATOM 642 C C . PRO A 1 87 ? -2.397 -12.282 1.581 1.00 93.81 87 PRO A C 1
ATOM 644 O O . PRO A 1 87 ? -3.318 -12.553 2.346 1.00 93.81 87 PRO A O 1
ATOM 647 N N . TYR A 1 88 ? -1.540 -11.288 1.832 1.00 91.19 88 TYR A N 1
ATOM 648 C CA . TYR A 1 88 ? -1.630 -10.448 3.026 1.00 91.19 88 TYR A CA 1
ATOM 649 C C . TYR A 1 88 ? -2.976 -9.707 3.096 1.00 91.19 88 TYR A C 1
ATOM 651 O O . TYR A 1 88 ? -3.675 -9.766 4.109 1.00 91.19 88 TYR A O 1
ATOM 659 N N . ALA A 1 89 ? -3.379 -9.060 1.999 1.00 90.56 89 ALA A N 1
ATOM 660 C CA . ALA A 1 89 ? -4.648 -8.347 1.903 1.00 90.56 89 ALA A CA 1
ATOM 661 C C . ALA A 1 89 ? -5.853 -9.282 2.097 1.00 90.56 89 ALA A C 1
ATOM 663 O O . ALA A 1 89 ? -6.809 -8.908 2.774 1.00 90.56 89 ALA A O 1
ATOM 664 N N . ALA A 1 90 ? -5.797 -10.508 1.569 1.00 91.44 90 ALA A N 1
ATOM 665 C CA . ALA A 1 90 ? -6.853 -11.501 1.731 1.00 91.44 90 ALA A CA 1
ATOM 666 C C . ALA A 1 90 ? -7.049 -11.886 3.205 1.00 91.44 90 ALA A C 1
ATOM 668 O O . ALA A 1 90 ? -8.184 -11.906 3.681 1.00 91.44 90 ALA A O 1
ATOM 669 N N . VAL A 1 91 ? -5.963 -12.113 3.955 1.00 90.31 91 VAL A N 1
ATOM 670 C CA . VAL A 1 91 ? -6.052 -12.422 5.394 1.00 90.31 91 VAL A CA 1
ATOM 671 C C . VAL A 1 91 ? -6.608 -11.231 6.181 1.00 90.31 91 VAL A C 1
ATOM 673 O O . VAL A 1 91 ? -7.441 -11.418 7.070 1.00 90.31 91 VAL A O 1
ATOM 676 N N . VAL A 1 92 ? -6.209 -10.000 5.839 1.00 88.19 92 VAL A N 1
ATOM 677 C CA . VAL A 1 92 ? -6.756 -8.776 6.455 1.00 88.19 92 VAL A CA 1
ATOM 678 C C . VAL A 1 92 ? -8.262 -8.660 6.209 1.00 88.19 92 VAL A C 1
ATOM 680 O O . VAL A 1 92 ? -9.022 -8.452 7.156 1.00 88.19 92 VAL A O 1
ATOM 683 N N . VAL A 1 93 ? -8.707 -8.828 4.960 1.00 88.81 93 VAL A N 1
ATOM 684 C CA . VAL A 1 93 ? -10.129 -8.764 4.588 1.00 88.81 93 VAL A CA 1
ATOM 685 C C . VAL A 1 93 ? -10.922 -9.866 5.280 1.00 88.81 93 VAL A C 1
ATOM 687 O O . VAL A 1 93 ? -11.985 -9.584 5.826 1.00 88.81 93 VAL A O 1
ATOM 690 N N . LEU A 1 94 ? -10.399 -11.093 5.326 1.00 87.75 94 LEU A N 1
ATOM 691 C CA . LEU A 1 94 ? -11.043 -12.210 6.014 1.00 87.75 94 LEU A CA 1
ATOM 692 C C . LEU A 1 94 ? -11.172 -11.948 7.521 1.00 87.75 94 LEU A C 1
ATOM 694 O O . LEU A 1 94 ? -12.228 -12.174 8.104 1.00 87.75 94 LEU A O 1
ATOM 698 N N . SER A 1 95 ? -10.127 -11.405 8.147 1.00 85.69 95 SER A N 1
ATOM 699 C CA . SER A 1 95 ? -10.153 -11.041 9.570 1.00 85.69 95 SER A CA 1
ATOM 700 C C . SER A 1 95 ? -11.207 -9.965 9.849 1.00 85.69 95 SER A C 1
ATOM 702 O O . SER A 1 95 ? -11.951 -10.056 10.826 1.00 85.69 95 SER A O 1
ATOM 704 N N . LEU A 1 96 ? -11.315 -8.967 8.967 1.00 84.56 96 LEU A N 1
ATOM 705 C CA . LEU A 1 96 ? -12.313 -7.905 9.076 1.00 84.56 96 LEU A CA 1
ATOM 706 C C . LEU A 1 96 ? -13.737 -8.419 8.817 1.00 84.56 96 LEU A C 1
ATOM 708 O O . LEU A 1 96 ? -14.664 -8.032 9.520 1.00 84.56 96 LEU A O 1
ATOM 712 N N . ALA A 1 97 ? -13.911 -9.325 7.857 1.00 86.50 97 ALA A N 1
ATOM 713 C CA . ALA A 1 97 ? -15.174 -10.006 7.590 1.00 86.50 97 ALA A CA 1
ATOM 714 C C . ALA A 1 97 ? -15.662 -10.775 8.828 1.00 86.50 97 ALA A C 1
ATOM 716 O O . ALA A 1 97 ? -16.801 -10.602 9.263 1.00 86.50 97 ALA A O 1
ATOM 717 N N . CYS A 1 98 ? -14.777 -11.556 9.453 1.00 85.81 98 CYS A N 1
ATOM 718 C CA . CYS A 1 98 ? -15.066 -12.259 10.702 1.00 85.81 98 CYS A CA 1
ATOM 719 C C . CYS A 1 98 ? -15.426 -11.300 11.844 1.00 85.81 98 CYS A C 1
ATOM 721 O O . CYS A 1 98 ? -16.280 -11.622 12.664 1.00 85.81 98 CYS A O 1
ATOM 723 N N . TYR A 1 99 ? -14.807 -10.119 11.903 1.00 83.00 99 TYR A N 1
ATOM 724 C CA . TYR A 1 99 ? -15.151 -9.095 12.890 1.00 83.00 99 TYR A CA 1
ATOM 725 C C . TYR A 1 99 ? -16.544 -8.496 12.674 1.00 83.00 99 TYR A C 1
ATOM 727 O O . TYR A 1 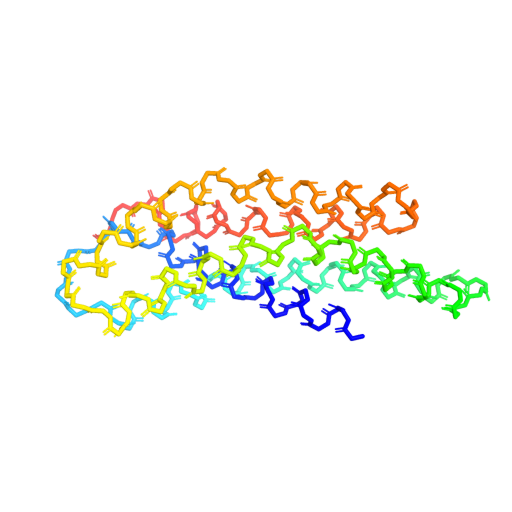99 ? -17.271 -8.279 13.640 1.00 83.00 99 TYR A O 1
ATOM 735 N N . LEU A 1 100 ? -16.907 -8.216 11.420 1.00 84.81 100 LEU A N 1
ATOM 736 C CA . LEU A 1 100 ? -18.160 -7.543 11.076 1.00 84.81 100 LEU A CA 1
ATOM 737 C C . LEU A 1 100 ? -19.375 -8.474 11.129 1.00 84.81 100 LEU A C 1
ATOM 739 O O . LEU A 1 100 ? -20.459 -8.025 11.495 1.00 84.81 100 LEU A O 1
ATOM 743 N N . TRP A 1 101 ? -19.204 -9.745 10.762 1.00 91.31 101 TRP A N 1
ATOM 744 C CA . TRP A 1 101 ? -20.308 -10.706 10.653 1.00 91.31 101 TRP A CA 1
ATOM 745 C C . TRP A 1 101 ? -20.280 -11.817 11.703 1.00 91.31 101 TRP A C 1
ATOM 747 O O . TRP A 1 101 ? -21.291 -12.483 11.915 1.00 91.31 101 TRP A O 1
ATOM 757 N N . GLY A 1 102 ? -19.141 -12.042 12.356 1.00 85.38 102 GLY A N 1
ATOM 758 C CA . GLY A 1 102 ? -18.995 -13.101 13.345 1.00 85.38 102 GLY A CA 1
ATOM 759 C C . GLY A 1 102 ? -19.585 -12.743 14.714 1.00 85.38 102 GLY A C 1
ATOM 760 O O . GLY A 1 102 ? -19.744 -11.570 15.059 1.00 85.38 102 GLY A O 1
ATOM 761 N N . PRO A 1 103 ? -19.867 -13.753 15.556 1.00 85.75 103 PRO A N 1
ATOM 762 C CA . PRO A 1 103 ? -20.243 -13.522 16.945 1.00 85.75 103 PRO A CA 1
ATOM 763 C C . PRO A 1 103 ? -19.099 -12.820 17.689 1.00 85.75 103 PRO A C 1
ATOM 765 O O . PRO A 1 103 ? -17.927 -13.124 17.465 1.00 85.75 103 PRO A O 1
ATOM 768 N N . PHE A 1 104 ? -19.434 -11.916 18.616 1.00 81.69 104 PHE A N 1
ATOM 769 C CA . PHE A 1 104 ? -18.493 -10.996 19.281 1.00 81.69 104 PHE A CA 1
ATOM 770 C C . PHE A 1 104 ? -17.164 -11.638 19.727 1.00 81.69 104 PHE A C 1
ATOM 772 O O . PHE A 1 104 ? -16.091 -11.075 19.506 1.00 81.69 104 PHE A O 1
ATOM 779 N N . ARG A 1 105 ? -17.217 -12.843 20.315 1.00 83.38 105 ARG A N 1
ATOM 780 C CA . ARG A 1 105 ? -16.025 -13.581 20.770 1.00 83.38 105 ARG A CA 1
ATOM 781 C C . ARG A 1 105 ? -15.127 -14.025 19.609 1.00 83.38 105 ARG A C 1
ATOM 783 O O . ARG A 1 105 ? -13.919 -13.824 19.674 1.00 83.38 105 ARG A O 1
ATOM 790 N N . ALA A 1 106 ? -15.711 -14.582 18.548 1.00 80.06 106 ALA A N 1
ATOM 791 C CA . ALA A 1 106 ? -14.970 -15.040 17.373 1.00 80.06 106 ALA A CA 1
ATOM 792 C C . ALA A 1 106 ? -14.414 -13.860 16.565 1.00 80.06 106 ALA A C 1
ATOM 794 O O . ALA A 1 106 ? -13.261 -13.899 16.149 1.00 80.06 106 ALA A O 1
ATOM 795 N N . GLY A 1 107 ? -15.193 -12.784 16.414 1.00 79.12 107 GLY A N 1
ATOM 796 C CA . GLY A 1 107 ? -14.744 -11.566 15.741 1.00 79.12 107 GLY A CA 1
ATOM 797 C C . GLY A 1 107 ? -13.575 -10.896 16.464 1.00 79.12 107 GLY A C 1
ATOM 798 O O . GLY A 1 107 ? -12.592 -10.512 15.835 1.00 79.12 107 GLY A O 1
ATOM 799 N N . THR A 1 108 ? -13.626 -10.822 17.798 1.00 81.12 108 THR A N 1
ATOM 800 C CA . THR A 1 108 ? -12.525 -10.261 18.599 1.00 81.12 108 THR A CA 1
ATOM 801 C C . THR A 1 1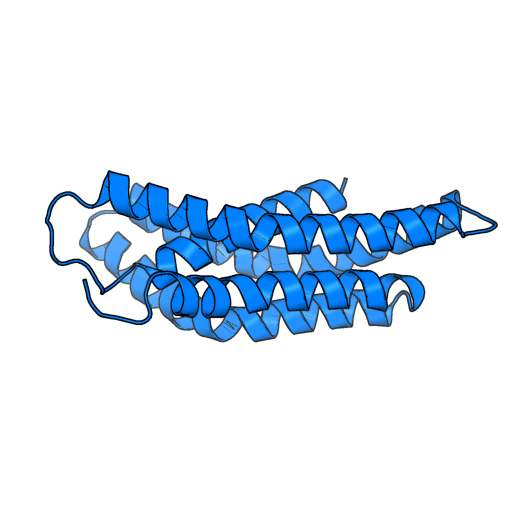08 ? -11.267 -11.126 18.503 1.00 81.12 108 THR A C 1
ATOM 803 O O . THR A 1 108 ? -10.178 -10.593 18.292 1.00 81.12 108 THR A O 1
ATOM 806 N N . LEU A 1 109 ? -11.406 -12.455 18.590 1.00 83.19 109 LEU A N 1
ATOM 807 C CA . LEU A 1 109 ? -10.287 -13.386 18.427 1.00 83.19 109 LEU A CA 1
ATOM 808 C C . LEU A 1 109 ? -9.659 -13.265 17.030 1.00 83.19 109 LEU A C 1
ATOM 810 O O . LEU A 1 109 ? -8.441 -13.169 16.921 1.00 83.19 109 LEU A O 1
ATOM 814 N N . ALA A 1 110 ? -10.478 -13.200 15.976 1.00 81.06 110 ALA A N 1
ATOM 815 C CA . ALA A 1 110 ? -10.015 -13.049 14.598 1.00 81.06 110 ALA A CA 1
ATOM 816 C C . ALA A 1 110 ? -9.243 -11.739 14.384 1.00 81.06 110 ALA A C 1
ATOM 818 O O . ALA A 1 110 ? -8.221 -11.729 13.704 1.00 81.06 110 ALA A O 1
ATOM 819 N N . VAL A 1 111 ? -9.675 -10.639 15.005 1.00 81.00 111 VAL A N 1
ATOM 820 C CA . VAL A 1 111 ? -8.938 -9.368 14.960 1.00 81.00 111 VAL A CA 1
ATOM 821 C C . VAL A 1 111 ? -7.620 -9.460 15.721 1.00 81.00 111 VAL A C 1
ATOM 823 O O . VAL A 1 111 ? -6.595 -9.033 15.202 1.00 81.00 111 VAL A O 1
ATOM 826 N N . VAL A 1 112 ? -7.609 -10.019 16.929 1.00 83.31 112 VAL A N 1
ATOM 827 C CA . VAL A 1 112 ? -6.388 -10.086 17.749 1.00 83.31 112 VAL A CA 1
ATOM 828 C C . VAL A 1 112 ? -5.347 -11.009 17.112 1.00 83.31 112 VAL A C 1
ATOM 830 O O . VAL A 1 112 ? -4.187 -10.625 16.982 1.00 83.31 112 VAL A O 1
ATOM 833 N N . VAL A 1 113 ? -5.766 -12.200 16.679 1.00 83.00 113 VAL A N 1
ATOM 834 C CA . VAL A 1 113 ? -4.887 -13.220 16.087 1.00 83.00 113 VAL A CA 1
ATOM 835 C C . VAL A 1 113 ? -4.528 -12.885 14.642 1.00 83.00 113 VAL A C 1
ATOM 837 O O . VAL A 1 113 ? -3.404 -13.134 14.223 1.00 83.00 113 VAL A O 1
ATOM 840 N N . GLY A 1 114 ? -5.460 -12.317 13.877 1.00 79.12 114 GLY A N 1
ATOM 841 C CA . GLY A 1 114 ? -5.230 -11.919 12.493 1.00 79.12 114 GLY A CA 1
ATOM 842 C C . GLY A 1 114 ? -4.493 -10.589 12.414 1.00 79.12 114 GLY A C 1
ATOM 843 O O . GLY A 1 114 ? -3.326 -10.532 12.043 1.00 79.12 114 GLY A O 1
ATOM 844 N N . LEU A 1 115 ? -5.154 -9.492 12.783 1.00 77.19 115 LEU A N 1
ATOM 845 C CA . LEU A 1 115 ? -4.609 -8.148 12.570 1.00 77.19 115 LEU A CA 1
ATOM 846 C C . LEU A 1 115 ? -3.384 -7.853 13.440 1.00 77.19 115 LEU A C 1
ATOM 848 O O . LEU A 1 115 ? -2.493 -7.158 12.962 1.00 77.19 115 LEU A O 1
ATOM 852 N N . GLY A 1 116 ? -3.300 -8.390 14.663 1.00 81.38 116 GLY A N 1
ATOM 853 C CA . GLY A 1 116 ? -2.166 -8.165 15.568 1.00 81.38 116 GLY A CA 1
ATOM 854 C C . GLY A 1 116 ? -0.815 -8.519 14.927 1.00 81.38 116 GLY A C 1
ATOM 855 O O . GLY A 1 116 ? -0.036 -7.613 14.629 1.00 81.38 116 GLY A O 1
ATOM 856 N N . PRO A 1 117 ? -0.539 -9.799 14.629 1.00 84.12 117 PRO A N 1
ATOM 857 C CA . PRO A 1 117 ? 0.691 -10.223 13.957 1.00 84.12 117 PRO A CA 1
ATOM 858 C C . PRO A 1 117 ? 0.891 -9.584 12.578 1.00 84.12 117 PRO A C 1
ATOM 860 O O . PRO A 1 117 ? 2.015 -9.240 12.209 1.00 84.12 117 PRO A O 1
ATOM 863 N N . LEU A 1 118 ? -0.191 -9.368 11.820 1.00 84.00 118 LEU A N 1
ATOM 864 C CA . LEU A 1 118 ? -0.106 -8.772 10.484 1.00 84.00 118 LEU A CA 1
ATOM 865 C C . LEU A 1 118 ? 0.415 -7.332 10.512 1.00 84.00 118 LEU A C 1
ATOM 867 O O . LEU A 1 118 ? 1.105 -6.927 9.578 1.00 84.00 118 LEU A O 1
ATOM 871 N N . THR A 1 119 ? 0.190 -6.576 11.594 1.00 83.00 119 THR A N 1
ATOM 872 C CA . THR A 1 119 ? 0.809 -5.247 11.723 1.00 83.00 119 THR A CA 1
ATOM 873 C C . THR A 1 119 ? 2.339 -5.294 11.733 1.00 83.00 119 THR A C 1
ATOM 875 O O . THR A 1 119 ? 2.961 -4.420 11.130 1.00 83.00 119 THR A O 1
ATOM 878 N N . LEU A 1 120 ? 2.947 -6.321 12.342 1.00 86.19 120 LEU A N 1
ATOM 879 C CA . LEU A 1 120 ? 4.401 -6.527 12.335 1.00 86.19 120 LEU A CA 1
ATOM 880 C C . LEU A 1 120 ? 4.900 -7.064 10.992 1.00 86.19 120 LEU A C 1
ATOM 882 O O . LEU A 1 120 ? 6.020 -6.769 10.585 1.00 86.19 120 LEU A O 1
ATOM 886 N N . LEU A 1 121 ? 4.069 -7.840 10.294 1.00 90.69 121 LEU A N 1
ATOM 887 C CA . LEU A 1 121 ? 4.402 -8.410 8.991 1.00 90.69 121 LEU A CA 1
ATOM 888 C C . LEU A 1 121 ? 4.338 -7.366 7.861 1.00 90.69 121 LEU A C 1
ATOM 890 O O . LEU A 1 121 ? 5.027 -7.508 6.851 1.00 90.69 121 LEU A O 1
ATOM 894 N N . ARG A 1 122 ? 3.545 -6.298 8.029 1.00 92.12 122 ARG A N 1
ATOM 895 C CA . ARG A 1 122 ? 3.320 -5.250 7.019 1.00 92.12 122 ARG A CA 1
ATOM 896 C C . ARG A 1 122 ? 4.616 -4.689 6.407 1.00 92.12 122 ARG A C 1
ATOM 898 O O . ARG A 1 122 ? 4.697 -4.682 5.179 1.00 92.12 122 ARG A O 1
ATOM 905 N N . PRO A 1 123 ? 5.644 -4.260 7.172 1.00 93.44 123 PRO A N 1
ATOM 906 C CA . PRO A 1 123 ? 6.892 -3.771 6.586 1.00 93.44 123 PRO A CA 1
ATOM 907 C C . PRO A 1 123 ? 7.615 -4.819 5.743 1.00 93.44 123 PRO A C 1
ATOM 909 O O . PRO A 1 123 ? 8.108 -4.495 4.667 1.00 93.44 123 PRO A O 1
ATOM 912 N N . LEU A 1 124 ? 7.625 -6.078 6.188 1.00 95.00 124 LEU A N 1
ATOM 913 C CA . LEU A 1 124 ? 8.265 -7.175 5.462 1.00 95.00 124 LEU A CA 1
ATOM 914 C C . LEU A 1 124 ? 7.551 -7.458 4.137 1.00 95.00 124 LEU A C 1
ATOM 916 O O . LEU A 1 124 ? 8.210 -7.615 3.115 1.00 95.00 124 LEU A O 1
ATOM 920 N N . VAL A 1 125 ? 6.214 -7.449 4.133 1.00 94.75 125 VAL A N 1
ATOM 921 C CA . VAL A 1 125 ? 5.412 -7.628 2.912 1.00 94.75 125 VAL A CA 1
ATOM 922 C C . VAL A 1 125 ? 5.667 -6.496 1.921 1.00 94.75 125 VAL A C 1
ATOM 924 O O . VAL A 1 125 ? 5.905 -6.768 0.746 1.00 94.75 125 VAL A O 1
ATOM 927 N N . VAL A 1 126 ? 5.673 -5.240 2.382 1.00 95.25 126 VAL A N 1
ATOM 928 C CA . VAL A 1 126 ? 5.945 -4.067 1.534 1.00 95.25 126 VAL A CA 1
ATOM 929 C C . VAL A 1 126 ? 7.351 -4.130 0.929 1.00 95.25 126 VAL A C 1
ATOM 931 O O . VAL A 1 126 ? 7.514 -3.904 -0.270 1.00 95.25 126 VAL A O 1
ATOM 934 N N . LEU A 1 127 ? 8.362 -4.488 1.725 1.00 95.69 127 LEU A N 1
ATOM 935 C CA . LEU A 1 127 ? 9.732 -4.663 1.236 1.00 95.69 127 LEU A CA 1
ATOM 936 C C . LEU A 1 127 ? 9.834 -5.816 0.231 1.00 95.69 127 LEU A C 1
ATOM 938 O O . LEU A 1 127 ? 10.451 -5.647 -0.818 1.00 95.69 127 LEU A O 1
ATOM 942 N N . ALA A 1 128 ? 9.189 -6.954 0.499 1.00 95.25 128 ALA A N 1
ATOM 943 C CA . ALA A 1 128 ? 9.161 -8.089 -0.420 1.00 95.25 128 ALA A CA 1
ATOM 944 C C . ALA A 1 128 ? 8.540 -7.710 -1.773 1.00 95.25 128 ALA A C 1
ATOM 946 O O . ALA A 1 128 ? 9.112 -8.022 -2.815 1.00 95.25 128 ALA A O 1
ATOM 947 N N . GLY A 1 129 ? 7.425 -6.970 -1.771 1.00 94.44 129 GLY A N 1
ATOM 948 C CA . GLY A 1 129 ? 6.814 -6.460 -3.000 1.00 94.44 129 GLY A CA 1
ATOM 949 C C . GLY A 1 129 ? 7.730 -5.495 -3.755 1.00 94.44 129 GLY A C 1
ATOM 950 O O . GLY A 1 129 ? 7.886 -5.617 -4.971 1.00 94.44 129 GLY A O 1
ATOM 951 N N . ALA A 1 130 ? 8.389 -4.571 -3.050 1.00 94.19 130 ALA A N 1
ATOM 952 C CA . ALA A 1 130 ? 9.326 -3.632 -3.665 1.00 94.19 130 ALA A CA 1
ATOM 953 C C . ALA A 1 130 ? 10.528 -4.335 -4.317 1.00 94.19 130 ALA A C 1
ATOM 955 O O . ALA A 1 130 ? 10.900 -3.995 -5.444 1.00 94.19 130 ALA A O 1
ATOM 956 N N . LEU A 1 131 ? 11.088 -5.345 -3.643 1.00 94.75 131 LEU A N 1
ATOM 957 C CA . LEU A 1 131 ? 12.173 -6.179 -4.161 1.00 94.75 131 LEU A CA 1
ATOM 958 C C . LEU A 1 131 ? 11.715 -7.033 -5.350 1.00 94.75 131 LEU A C 1
ATOM 960 O O . LEU A 1 131 ? 12.417 -7.096 -6.355 1.00 94.75 131 LEU A O 1
ATOM 964 N N . ALA A 1 132 ? 10.521 -7.630 -5.285 1.00 93.50 132 ALA A N 1
ATOM 965 C CA . ALA A 1 132 ? 9.956 -8.416 -6.382 1.00 93.50 132 ALA A CA 1
ATOM 966 C C . ALA A 1 132 ? 9.723 -7.572 -7.649 1.00 93.50 132 ALA A C 1
ATOM 968 O O . ALA A 1 132 ? 9.939 -8.047 -8.767 1.00 93.50 132 ALA A O 1
ATOM 969 N N . ALA A 1 133 ? 9.322 -6.306 -7.491 1.00 91.62 133 ALA A N 1
ATOM 970 C CA . ALA A 1 133 ? 9.222 -5.359 -8.599 1.00 91.62 133 ALA A CA 1
ATOM 971 C C . ALA A 1 133 ? 10.591 -5.082 -9.236 1.00 91.62 133 ALA A C 1
ATOM 973 O O . ALA A 1 133 ? 10.730 -5.197 -10.455 1.00 91.62 133 ALA A O 1
ATOM 974 N N . ALA A 1 134 ? 11.590 -4.767 -8.405 1.00 91.38 134 ALA A N 1
ATOM 975 C CA . ALA A 1 134 ? 12.937 -4.408 -8.842 1.00 91.38 134 ALA A CA 1
ATOM 976 C C . ALA A 1 134 ? 13.681 -5.581 -9.501 1.00 91.38 134 ALA A C 1
ATOM 978 O O . ALA A 1 134 ? 14.379 -5.379 -10.493 1.00 91.38 134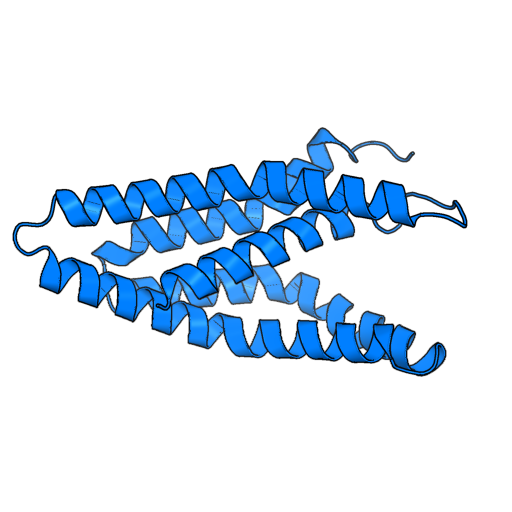 ALA A O 1
ATOM 979 N N . TRP A 1 135 ? 13.491 -6.808 -9.001 1.00 90.81 135 TRP A N 1
ATOM 980 C CA . TRP A 1 135 ? 14.183 -8.004 -9.493 1.00 90.81 135 TRP A CA 1
ATOM 981 C C . TRP A 1 135 ? 13.961 -8.258 -10.985 1.00 90.81 135 TRP A C 1
ATOM 983 O O . TRP A 1 135 ? 14.869 -8.688 -11.688 1.00 90.81 135 TRP A O 1
ATOM 993 N N . GLY A 1 136 ? 12.757 -7.986 -11.489 1.00 80.75 136 GLY A N 1
ATOM 994 C CA . GLY A 1 136 ? 12.442 -8.219 -12.897 1.00 80.75 136 GLY A CA 1
ATOM 995 C C . GLY A 1 136 ? 12.286 -6.953 -13.738 1.00 80.75 136 GLY A C 1
ATOM 996 O O . GLY A 1 136 ? 11.739 -7.063 -14.832 1.00 80.75 136 GLY A O 1
ATOM 997 N N . SER A 1 137 ? 12.642 -5.768 -13.224 1.00 88.31 137 SER A N 1
ATOM 998 C CA . SER A 1 137 ? 12.725 -4.510 -13.988 1.00 88.31 137 SER A CA 1
ATOM 999 C C . SER A 1 137 ? 13.460 -3.438 -13.167 1.00 88.31 137 SER A C 1
ATOM 1001 O O . SER A 1 137 ? 12.910 -2.885 -12.212 1.00 88.31 137 SER A O 1
ATOM 1003 N N . LEU A 1 138 ? 14.693 -3.095 -13.564 1.00 89.00 138 LEU A N 1
ATOM 1004 C CA . LEU A 1 138 ? 15.451 -1.984 -12.960 1.00 89.00 138 LEU A CA 1
ATOM 1005 C C . LEU A 1 138 ? 14.703 -0.634 -13.045 1.00 89.00 138 LEU A C 1
ATOM 1007 O O . LEU A 1 138 ? 14.680 0.092 -12.052 1.00 89.00 138 LEU A O 1
ATOM 1011 N N . PRO A 1 139 ? 14.029 -0.295 -14.163 1.00 89.44 139 PRO A N 1
ATOM 1012 C CA . PRO A 1 139 ? 13.206 0.914 -14.269 1.00 89.44 139 PRO A CA 1
ATOM 1013 C C . PRO A 1 139 ? 12.034 0.973 -13.282 1.00 89.44 139 PRO A C 1
ATOM 1015 O O . PRO A 1 139 ? 11.607 2.062 -12.908 1.00 89.44 139 PRO A O 1
ATOM 1018 N N . ALA A 1 140 ? 11.517 -0.172 -12.829 1.00 91.38 140 ALA A N 1
ATOM 1019 C CA . ALA A 1 140 ? 10.445 -0.213 -11.837 1.00 91.38 140 ALA A CA 1
ATOM 1020 C C . ALA A 1 140 ? 10.938 0.016 -10.396 1.00 91.38 140 ALA A C 1
ATOM 1022 O O . ALA A 1 140 ? 10.139 0.394 -9.538 1.00 91.38 140 ALA A O 1
ATOM 1023 N N . ALA A 1 141 ? 12.235 -0.169 -10.124 1.00 94.00 141 ALA A N 1
ATOM 1024 C CA . ALA A 1 141 ? 12.824 -0.018 -8.794 1.00 94.00 141 ALA A CA 1
ATOM 1025 C C . ALA A 1 141 ? 12.576 1.357 -8.133 1.00 94.00 141 ALA A C 1
ATOM 1027 O O . ALA A 1 141 ? 12.145 1.378 -6.980 1.00 94.00 141 ALA A O 1
ATOM 1028 N N . PRO A 1 142 ? 12.773 2.516 -8.799 1.00 94.81 142 PRO A N 1
ATOM 1029 C CA . PRO A 1 142 ? 12.466 3.808 -8.180 1.00 94.81 142 PRO A CA 1
ATOM 1030 C C . PRO A 1 142 ? 10.969 3.976 -7.882 1.00 94.81 142 PRO A C 1
ATOM 1032 O O . PRO A 1 142 ? 10.609 4.519 -6.839 1.00 94.81 142 PRO A O 1
ATOM 1035 N N . VAL A 1 143 ? 10.084 3.475 -8.752 1.00 94.94 143 VAL A N 1
ATOM 1036 C CA . VAL A 1 143 ? 8.626 3.544 -8.549 1.00 94.94 143 VAL A CA 1
ATOM 1037 C C . VAL A 1 143 ? 8.218 2.738 -7.318 1.00 94.94 143 VAL A C 1
ATOM 1039 O O . VAL A 1 143 ? 7.473 3.240 -6.469 1.00 94.94 143 VAL A O 1
ATOM 1042 N N . SER A 1 144 ? 8.722 1.504 -7.210 1.00 94.19 144 SER A N 1
ATOM 1043 C CA . SER A 1 144 ? 8.406 0.598 -6.107 1.00 94.19 144 SER A CA 1
ATOM 1044 C C . SER A 1 144 ? 9.024 1.061 -4.787 1.00 94.19 144 SER A C 1
ATOM 1046 O O . SER A 1 144 ? 8.359 0.981 -3.755 1.00 94.19 144 SER A O 1
ATOM 1048 N N . ALA A 1 145 ? 10.235 1.625 -4.811 1.00 95.56 145 ALA A N 1
ATOM 1049 C CA . ALA A 1 145 ? 10.882 2.208 -3.639 1.00 95.56 145 ALA A CA 1
ATOM 1050 C C . ALA A 1 145 ? 10.096 3.408 -3.092 1.00 95.56 145 ALA A C 1
ATOM 1052 O O . ALA A 1 145 ? 9.795 3.455 -1.899 1.00 95.56 145 ALA A O 1
ATOM 1053 N N . VAL A 1 146 ? 9.696 4.348 -3.958 1.00 96.00 146 VAL A N 1
ATOM 1054 C CA . VAL A 1 146 ? 8.878 5.505 -3.558 1.00 96.00 146 VAL A CA 1
ATOM 1055 C C . VAL A 1 146 ? 7.528 5.054 -3.000 1.00 96.00 146 VAL A C 1
ATOM 1057 O O . VAL A 1 146 ? 7.099 5.562 -1.964 1.00 96.00 146 VAL A O 1
ATOM 1060 N N . ALA A 1 147 ? 6.876 4.075 -3.636 1.00 94.00 147 ALA A N 1
ATOM 1061 C CA . ALA A 1 147 ? 5.622 3.514 -3.135 1.00 94.00 147 ALA A CA 1
ATOM 1062 C C . ALA A 1 147 ? 5.796 2.878 -1.746 1.00 94.00 147 ALA A C 1
ATOM 1064 O O . ALA A 1 147 ? 5.021 3.169 -0.834 1.00 94.00 147 ALA A O 1
ATOM 1065 N N . ALA A 1 148 ? 6.827 2.047 -1.567 1.00 95.12 148 ALA A N 1
ATOM 1066 C CA . ALA A 1 148 ? 7.115 1.366 -0.309 1.00 95.12 148 ALA A CA 1
ATOM 1067 C C . ALA A 1 148 ? 7.386 2.357 0.827 1.00 95.12 148 ALA A C 1
ATOM 1069 O O . ALA A 1 148 ? 6.769 2.271 1.888 1.00 95.12 148 ALA A O 1
ATOM 1070 N N . VAL A 1 149 ? 8.255 3.340 0.587 1.00 95.81 149 VAL A N 1
ATOM 1071 C CA . VAL A 1 149 ? 8.556 4.397 1.558 1.00 95.81 149 VAL A CA 1
ATOM 1072 C C . VAL A 1 149 ? 7.296 5.198 1.884 1.00 95.81 149 VAL A C 1
ATOM 1074 O O . VAL A 1 149 ? 6.986 5.390 3.058 1.00 95.81 149 VAL A O 1
ATOM 1077 N N . GLY A 1 150 ? 6.528 5.608 0.870 1.00 93.38 150 GLY A N 1
ATOM 1078 C CA . GLY A 1 150 ? 5.285 6.355 1.056 1.00 93.38 150 GLY A CA 1
ATOM 1079 C C . GLY A 1 150 ? 4.289 5.622 1.954 1.00 93.38 150 GLY A C 1
ATOM 1080 O O . GLY A 1 150 ? 3.781 6.206 2.909 1.00 93.38 150 GLY A O 1
ATOM 1081 N N . VAL A 1 151 ? 4.070 4.328 1.704 1.00 93.56 151 VAL A N 1
ATOM 1082 C CA . VAL A 1 151 ? 3.185 3.465 2.500 1.00 93.56 151 VAL A CA 1
ATOM 1083 C C . VAL A 1 151 ? 3.691 3.312 3.940 1.00 93.56 151 VAL A C 1
ATOM 1085 O O . VAL A 1 151 ? 2.921 3.465 4.895 1.00 93.56 151 VAL A O 1
ATOM 1088 N N . LEU A 1 152 ? 4.984 3.043 4.135 1.00 93.88 152 LEU A N 1
ATOM 1089 C CA . LEU A 1 152 ? 5.550 2.823 5.470 1.00 93.88 152 LEU A CA 1
ATOM 1090 C C . LEU A 1 152 ? 5.593 4.095 6.320 1.00 93.88 152 LEU A C 1
ATOM 1092 O O . LEU A 1 152 ? 5.439 4.010 7.537 1.00 93.88 152 LEU A O 1
ATOM 1096 N N . LEU A 1 153 ? 5.725 5.269 5.698 1.00 94.75 153 LEU A N 1
ATOM 1097 C CA . LEU A 1 153 ? 5.762 6.550 6.401 1.00 94.75 153 LEU A CA 1
ATOM 1098 C C . LEU A 1 153 ? 4.396 7.029 6.905 1.00 94.75 153 LEU A C 1
ATOM 1100 O O . LEU A 1 153 ? 4.368 7.858 7.816 1.00 94.75 153 LEU A O 1
ATOM 1104 N N . VAL A 1 154 ? 3.275 6.516 6.380 1.00 93.44 154 VAL A N 1
ATOM 1105 C CA . VAL A 1 154 ? 1.932 6.987 6.776 1.00 93.44 154 VAL A CA 1
ATOM 1106 C C . VAL A 1 154 ? 1.716 6.874 8.281 1.00 93.44 154 VAL A C 1
ATOM 1108 O O . VAL A 1 154 ? 1.332 7.839 8.935 1.00 93.44 154 VAL A O 1
ATOM 1111 N N . GLU A 1 155 ? 1.984 5.700 8.842 1.00 91.06 155 GLU A N 1
ATOM 1112 C CA . GLU A 1 155 ? 1.751 5.409 10.255 1.00 91.06 155 GLU A CA 1
ATOM 1113 C C . GLU A 1 155 ? 2.583 6.294 11.206 1.00 91.06 155 GLU A C 1
ATOM 1115 O O . GLU A 1 155 ? 1.977 6.995 12.023 1.00 91.06 155 GLU A O 1
ATOM 1120 N N . PRO A 1 156 ? 3.928 6.364 11.097 1.00 92.12 156 PRO A N 1
ATOM 1121 C CA . PRO A 1 156 ? 4.726 7.231 11.961 1.00 92.12 156 PRO A CA 1
ATOM 1122 C C . PRO A 1 156 ? 4.420 8.718 11.748 1.00 92.12 156 PRO A C 1
ATOM 1124 O O . PRO A 1 156 ? 4.420 9.477 12.718 1.00 92.12 156 PRO A O 1
ATOM 1127 N N . ALA A 1 157 ? 4.123 9.153 10.520 1.00 92.75 157 ALA A N 1
ATOM 1128 C CA . ALA A 1 157 ? 3.785 10.548 10.249 1.00 92.75 157 ALA A CA 1
ATOM 1129 C C . ALA A 1 157 ? 2.435 10.943 10.866 1.00 92.75 157 ALA A C 1
ATOM 1131 O O . ALA A 1 157 ? 2.335 11.991 11.507 1.00 92.75 157 ALA A O 1
ATOM 1132 N N . VAL A 1 158 ? 1.406 10.098 10.733 1.00 91.25 158 VAL A N 1
ATOM 1133 C CA . VAL A 1 158 ? 0.105 10.334 11.375 1.00 91.25 158 VAL A CA 1
ATOM 1134 C C . VAL A 1 158 ? 0.247 10.312 12.893 1.00 91.25 158 VAL A C 1
ATOM 1136 O O . VAL A 1 158 ? -0.305 11.180 13.575 1.00 91.25 158 VAL A O 1
ATOM 1139 N N . HIS A 1 159 ? 1.010 9.355 13.424 1.00 89.38 159 HIS A N 1
ATOM 1140 C CA . HIS A 1 159 ? 1.241 9.240 14.855 1.00 89.38 159 HIS A CA 1
ATOM 1141 C C . HIS A 1 159 ? 1.914 10.497 15.422 1.00 89.38 159 HIS A C 1
ATOM 1143 O O . HIS A 1 159 ? 1.358 11.117 16.325 1.00 89.38 159 HIS A O 1
ATOM 1149 N N . ARG A 1 160 ? 3.037 10.938 14.841 1.00 91.12 160 ARG A N 1
ATOM 1150 C CA . ARG A 1 160 ? 3.764 12.135 15.297 1.00 91.12 160 ARG A CA 1
ATOM 1151 C C . ARG A 1 160 ? 2.946 13.419 15.179 1.00 91.12 160 ARG A C 1
ATOM 1153 O O . ARG A 1 160 ? 3.070 14.293 16.025 1.00 91.12 160 ARG A O 1
ATOM 1160 N N . ARG A 1 161 ? 2.122 13.552 14.136 1.00 92.06 161 ARG A N 1
ATOM 1161 C CA . ARG A 1 161 ? 1.412 14.807 13.850 1.00 92.06 161 ARG A CA 1
ATOM 1162 C C . ARG A 1 161 ? 0.105 14.979 14.623 1.00 92.06 161 ARG A C 1
ATOM 1164 O O . ARG A 1 161 ? -0.296 16.115 14.856 1.00 92.06 161 ARG A O 1
ATOM 1171 N N . TRP A 1 162 ? -0.577 13.892 14.988 1.00 89.94 162 TRP A N 1
ATOM 1172 C CA . TRP A 1 162 ? -1.898 13.979 15.630 1.00 89.94 162 TRP A CA 1
ATOM 1173 C C . TRP A 1 162 ? -2.062 13.174 16.916 1.00 89.94 162 TRP A C 1
ATOM 1175 O O . TRP A 1 162 ? -3.055 13.389 17.607 1.00 89.94 162 TRP A O 1
ATOM 1185 N N . TYR A 1 163 ? -1.162 12.239 17.217 1.00 86.12 163 TYR A N 1
ATOM 1186 C CA . TYR A 1 163 ? -1.344 11.269 18.302 1.00 86.12 163 TYR A CA 1
ATOM 1187 C C . TYR A 1 163 ? -0.077 11.074 19.148 1.00 86.12 163 TYR A C 1
ATOM 1189 O O . TYR A 1 163 ? 0.086 10.017 19.760 1.00 86.12 163 TYR A O 1
ATOM 1197 N N . ALA A 1 164 ? 0.823 12.064 19.147 1.00 82.56 164 ALA A N 1
ATOM 1198 C CA . ALA A 1 164 ? 2.034 12.060 19.964 1.00 82.56 164 ALA A CA 1
ATOM 1199 C C . ALA A 1 164 ? 1.703 12.142 21.462 1.00 82.56 164 ALA A C 1
ATOM 1201 O O . ALA A 1 164 ? 2.374 11.509 22.271 1.00 82.56 164 ALA A O 1
ATOM 1202 N N . GLU A 1 165 ? 0.627 12.850 21.810 1.00 78.06 165 GLU A N 1
ATOM 1203 C CA . GLU A 1 165 ? 0.123 12.960 23.177 1.00 78.06 165 GLU A CA 1
ATOM 1204 C C . GLU A 1 165 ? -1.160 12.124 23.367 1.00 78.06 165 GLU A C 1
ATOM 1206 O O . GLU A 1 165 ? -1.953 11.989 22.422 1.00 78.06 165 GLU A O 1
ATOM 1211 N N . PRO A 1 166 ? -1.376 11.525 24.555 1.00 65.62 166 PRO A N 1
ATOM 1212 C CA . PRO A 1 166 ? -2.635 10.860 24.894 1.00 65.62 166 PRO A CA 1
ATOM 1213 C C . PRO A 1 166 ? -3.796 11.869 24.911 1.00 65.62 166 PRO A C 1
ATOM 1215 O O . PRO A 1 166 ? -3.622 12.994 25.374 1.00 65.62 166 PRO A O 1
ATOM 1218 N N . VAL A 1 167 ? -4.974 11.467 24.415 1.00 62.47 167 VAL A N 1
ATOM 1219 C CA . VAL A 1 167 ? -6.199 12.298 24.350 1.00 62.47 167 VAL A CA 1
ATOM 1220 C C . VAL A 1 167 ? -7.214 11.858 25.396 1.00 62.47 167 VAL A C 1
ATOM 1222 O O . VAL A 1 167 ? -7.345 10.631 25.595 1.00 62.47 167 VAL A O 1
#

Radius of gyration: 17.44 Å; chains: 1; bounding box: 36×30×53 Å

pLDDT: mean 90.51, std 6.05, range [62.47, 97.19]

Organism: NCBI:txid2494256

Sequence (167 aa):
MNAFLLAALALVDAAFAGFRAYTGRDGRIRKTRRALLAARRGLAVGVPGLLLSTAVAVSLLFGAADRVARYAELDAAAHRMLLCYAPYAAVVVLSLACYLWGPFRAGTLAVVVGLGPLTLLRPLVVLAGALAAAWGSLPAAPVSAVAAVGVLLVEPAVHRRWYAEPV